Protein AF-A0ABD1L9Z9-F1 (afdb_monomer_lite)

Sequence (75 aa):
MLKIAAILDEARSSYATHNRKLKELSLLRSKSPSPSHFFSAFSKTLTPLFDFHCRLASADRVVSFVSNFAAVADD

Organism: NCBI:txid520843

Radius of gyration: 11.99 Å; chains: 1; bounding box: 28×19×37 Å

pLDDT: mean 84.78, std 11.02, range [41.25, 93.62]

InterPro domains:
  IPR027165 Condensin complex subunit 3 [PTHR14418] (2-72)

Structure (mmCIF, N/CA/C/O backbone):
data_AF-A0ABD1L9Z9-F1
#
_entry.id   AF-A0ABD1L9Z9-F1
#
loop_
_atom_site.group_PDB
_atom_site.id
_atom_site.type_symbol
_atom_site.label_atom_id
_atom_site.label_alt_id
_atom_site.label_comp_id
_atom_site.label_asym_id
_atom_site.label_entity_id
_atom_site.label_seq_id
_atom_site.pdbx_PDB_ins_code
_atom_site.Cartn_x
_atom_site.Cartn_y
_atom_site.Cartn_z
_atom_site.occupancy
_atom_site.B_iso_or_equiv
_atom_site.auth_seq_id
_atom_site.auth_comp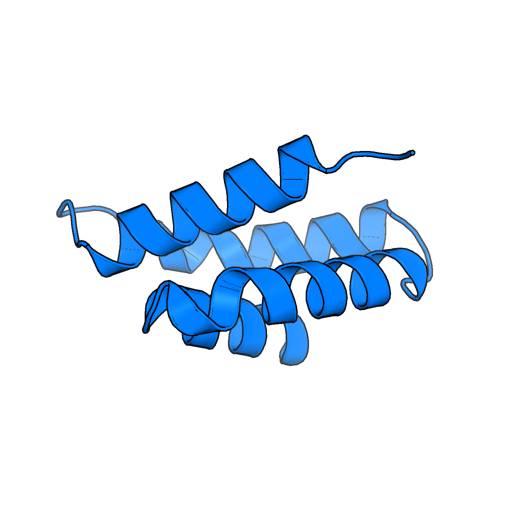_id
_atom_site.auth_asym_id
_atom_site.auth_atom_id
_atom_site.pdbx_PDB_model_num
ATOM 1 N N . MET A 1 1 ? 11.146 7.674 0.297 1.00 61.69 1 MET A N 1
ATOM 2 C CA . MET A 1 1 ? 10.396 7.192 1.480 1.00 61.69 1 MET A CA 1
ATOM 3 C C . MET A 1 1 ? 9.170 8.043 1.787 1.00 61.69 1 MET A C 1
ATOM 5 O O . MET A 1 1 ? 8.090 7.477 1.768 1.00 61.69 1 MET A O 1
ATOM 9 N N . LEU A 1 2 ? 9.290 9.369 1.974 1.00 76.81 2 LEU A N 1
ATOM 10 C CA . LEU A 1 2 ? 8.158 10.240 2.364 1.00 76.81 2 LEU A CA 1
ATOM 11 C C . LEU A 1 2 ? 6.898 10.091 1.486 1.00 76.81 2 LEU A C 1
ATOM 13 O O . LEU A 1 2 ? 5.792 10.036 2.007 1.00 76.81 2 LEU A O 1
ATOM 17 N N . LYS A 1 3 ? 7.059 9.941 0.163 1.00 89.00 3 LYS A N 1
ATOM 18 C CA . LYS A 1 3 ? 5.925 9.732 -0.758 1.00 89.00 3 LYS A CA 1
ATOM 19 C C . LYS A 1 3 ? 5.203 8.394 -0.553 1.00 89.00 3 LYS A C 1
ATOM 21 O O . LYS A 1 3 ? 3.984 8.358 -0.628 1.00 89.00 3 LYS A O 1
ATOM 26 N N . ILE A 1 4 ? 5.934 7.308 -0.278 1.00 90.94 4 ILE A N 1
ATOM 27 C CA . ILE A 1 4 ? 5.328 5.987 -0.031 1.00 90.94 4 ILE A CA 1
ATOM 28 C C . ILE A 1 4 ? 4.554 6.016 1.292 1.00 90.94 4 ILE A C 1
ATOM 30 O O . ILE A 1 4 ? 3.419 5.556 1.335 1.00 90.94 4 ILE A O 1
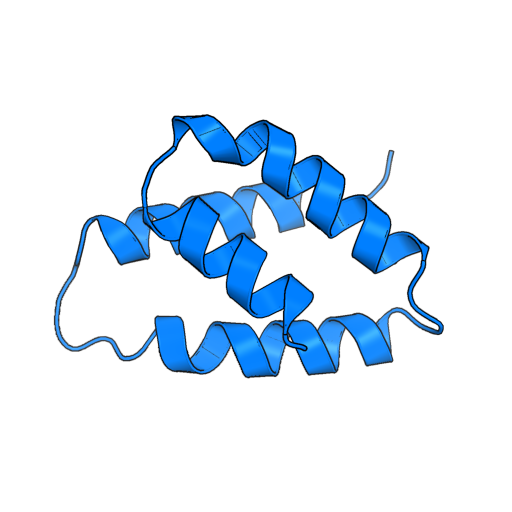ATOM 34 N N . ALA A 1 5 ? 5.127 6.628 2.333 1.00 89.12 5 ALA A N 1
ATOM 35 C CA . ALA A 1 5 ? 4.452 6.808 3.617 1.00 89.12 5 ALA A CA 1
ATOM 36 C C . ALA A 1 5 ? 3.131 7.583 3.466 1.00 89.12 5 ALA A C 1
ATOM 38 O O . ALA A 1 5 ? 2.091 7.086 3.882 1.00 89.12 5 ALA A O 1
ATOM 39 N N . ALA A 1 6 ? 3.145 8.724 2.765 1.00 90.62 6 ALA A N 1
ATOM 40 C CA . ALA A 1 6 ? 1.938 9.519 2.519 1.00 90.62 6 ALA A CA 1
ATOM 41 C C . ALA A 1 6 ? 0.848 8.735 1.765 1.00 90.62 6 ALA A C 1
ATOM 43 O O . ALA A 1 6 ? -0.331 8.812 2.104 1.00 90.62 6 ALA A O 1
ATOM 44 N N . ILE A 1 7 ? 1.236 7.933 0.766 1.00 92.94 7 ILE A N 1
ATOM 45 C CA . ILE A 1 7 ? 0.307 7.052 0.047 1.00 92.94 7 ILE A CA 1
ATOM 46 C C . ILE A 1 7 ? -0.333 6.035 0.997 1.00 92.94 7 ILE A C 1
ATOM 48 O O . ILE A 1 7 ? -1.547 5.839 0.942 1.00 92.94 7 ILE A O 1
ATOM 52 N N . LEU A 1 8 ? 0.461 5.402 1.863 1.00 90.31 8 LEU A N 1
ATOM 53 C CA . LEU A 1 8 ? -0.030 4.405 2.813 1.00 90.31 8 LEU A CA 1
ATOM 54 C C . LEU A 1 8 ? -0.898 5.027 3.918 1.00 90.31 8 LEU A C 1
ATOM 56 O O . LEU A 1 8 ? -1.868 4.403 4.343 1.00 90.31 8 LEU A O 1
ATOM 60 N N . ASP A 1 9 ? -0.598 6.246 4.365 1.00 89.31 9 ASP A N 1
ATOM 61 C CA . ASP A 1 9 ? -1.430 6.992 5.318 1.00 89.31 9 ASP A CA 1
ATOM 62 C C . ASP A 1 9 ? -2.784 7.376 4.702 1.00 89.31 9 ASP A C 1
ATOM 64 O O . ASP A 1 9 ? -3.834 7.166 5.315 1.00 89.31 9 ASP A O 1
ATOM 68 N N . GLU A 1 10 ? -2.795 7.855 3.454 1.00 90.00 10 GLU A N 1
ATOM 69 C CA . GLU A 1 10 ? -4.035 8.137 2.723 1.00 90.00 10 GLU A CA 1
ATOM 70 C C . GLU A 1 10 ? -4.845 6.864 2.429 1.00 90.00 10 GLU A C 1
ATOM 72 O O . GLU A 1 10 ? -6.072 6.894 2.490 1.00 90.00 10 GLU A O 1
ATOM 77 N N . ALA A 1 11 ? -4.193 5.737 2.128 1.00 90.81 11 ALA A N 1
ATOM 78 C CA . ALA A 1 11 ? -4.877 4.457 1.935 1.00 90.81 11 ALA A CA 1
ATOM 79 C C . ALA A 1 11 ? -5.460 3.915 3.252 1.00 90.81 11 ALA A C 1
ATOM 81 O O . ALA A 1 11 ? -6.507 3.264 3.271 1.00 90.81 11 ALA A O 1
ATOM 82 N N . ARG A 1 12 ? -4.813 4.210 4.381 1.00 88.06 12 ARG A N 1
ATOM 83 C CA . ARG A 1 12 ? -5.289 3.827 5.712 1.00 88.06 12 ARG A CA 1
ATOM 84 C C . ARG A 1 12 ? -6.539 4.596 6.135 1.00 88.06 12 ARG A C 1
ATOM 86 O O . ARG A 1 12 ? -7.341 4.070 6.907 1.00 88.06 12 ARG A O 1
ATOM 93 N N . SER A 1 13 ? -6.716 5.827 5.656 1.00 87.50 13 SER A N 1
ATOM 94 C CA . SER A 1 13 ? -7.806 6.708 6.089 1.00 87.50 13 SER A CA 1
ATOM 95 C C . SER A 1 13 ? -9.158 6.391 5.444 1.00 87.50 13 SER A C 1
ATOM 97 O O . SER A 1 13 ? -10.187 6.646 6.069 1.00 87.50 13 SER A O 1
ATOM 99 N N . SER A 1 14 ? -9.193 5.789 4.246 1.00 87.38 14 SER A N 1
ATOM 100 C CA . SER A 1 14 ? -10.424 5.393 3.538 1.00 87.38 14 SER A CA 1
ATOM 101 C C . SER A 1 14 ? -10.139 4.480 2.338 1.00 87.38 14 SER A C 1
ATOM 103 O O . SER A 1 14 ? -9.083 4.570 1.722 1.00 87.38 14 SER A O 1
ATOM 105 N N . TYR A 1 15 ? -11.118 3.654 1.952 1.00 88.00 15 TYR A N 1
ATOM 106 C CA . TYR A 1 15 ? -11.078 2.882 0.702 1.00 88.00 15 TYR A CA 1
ATOM 107 C C . TYR A 1 15 ? -11.257 3.753 -0.554 1.00 88.00 15 TYR A C 1
ATOM 109 O O . TYR A 1 15 ? -10.810 3.373 -1.633 1.00 88.00 15 TYR A O 1
ATOM 117 N N . ALA A 1 16 ? -11.878 4.933 -0.437 1.00 90.69 16 ALA A N 1
ATOM 118 C CA . ALA A 1 16 ? -12.243 5.767 -1.589 1.00 90.69 16 ALA A CA 1
ATOM 119 C C . ALA A 1 16 ? -11.037 6.186 -2.451 1.00 90.69 16 ALA A C 1
ATOM 121 O O . ALA A 1 16 ? -11.152 6.374 -3.661 1.00 90.69 16 ALA A O 1
ATOM 122 N N . THR A 1 17 ? -9.861 6.319 -1.838 1.00 89.44 17 THR A N 1
ATOM 123 C CA . THR A 1 17 ? -8.629 6.749 -2.509 1.00 89.44 17 THR A CA 1
ATOM 124 C C . THR A 1 17 ? -7.782 5.584 -3.020 1.00 89.44 17 THR A C 1
ATOM 126 O O . THR A 1 17 ? -6.836 5.832 -3.770 1.00 89.44 17 THR A O 1
ATOM 129 N N . HIS A 1 18 ? -8.113 4.328 -2.681 1.00 91.50 18 HIS A N 1
ATOM 130 C CA . HIS A 1 18 ? -7.268 3.156 -2.956 1.00 91.50 18 HIS A CA 1
ATOM 131 C C . HIS A 1 18 ? -6.909 3.030 -4.431 1.00 91.50 18 HIS A C 1
ATOM 133 O O . HIS A 1 18 ? -5.731 3.004 -4.759 1.00 91.50 18 HIS A O 1
ATOM 139 N N . ASN A 1 19 ? -7.889 3.049 -5.336 1.00 90.50 19 ASN A N 1
ATOM 140 C CA . ASN A 1 19 ? -7.628 2.896 -6.774 1.00 90.50 19 ASN A CA 1
ATOM 141 C C . ASN A 1 19 ? -6.681 3.971 -7.331 1.00 90.50 19 ASN A C 1
ATOM 143 O O . ASN A 1 19 ? -5.764 3.670 -8.095 1.00 90.50 19 ASN A O 1
ATOM 147 N N . ARG A 1 20 ? -6.863 5.233 -6.921 1.00 93.12 20 ARG A N 1
ATOM 148 C CA . ARG A 1 20 ? -5.968 6.334 -7.312 1.00 93.12 20 ARG A CA 1
ATOM 149 C C . ARG A 1 20 ? -4.559 6.105 -6.766 1.00 93.12 20 ARG A C 1
ATOM 151 O O . ARG A 1 20 ? -3.579 6.283 -7.486 1.00 93.12 20 ARG A O 1
ATOM 158 N N . LYS A 1 21 ? -4.464 5.687 -5.505 1.00 93.62 21 LYS A N 1
ATOM 159 C CA . LYS A 1 21 ? -3.201 5.446 -4.806 1.00 93.62 21 LYS A CA 1
ATOM 160 C C . LYS A 1 21 ? -2.445 4.221 -5.303 1.00 93.62 21 LYS A C 1
ATOM 162 O O . LYS A 1 21 ? -1.221 4.272 -5.353 1.00 93.62 21 LYS A O 1
ATOM 167 N N . LEU A 1 22 ? -3.137 3.181 -5.758 1.00 92.56 22 LEU A N 1
ATOM 168 C CA . LEU A 1 22 ? -2.528 2.026 -6.420 1.00 92.56 22 LEU A CA 1
ATOM 169 C C . LEU A 1 22 ? -1.812 2.446 -7.706 1.00 92.56 22 LEU A C 1
ATOM 171 O O . LEU A 1 22 ? -0.663 2.061 -7.926 1.00 92.56 22 LEU A O 1
ATOM 175 N N . LYS A 1 23 ? -2.447 3.296 -8.522 1.00 91.94 23 LYS A N 1
ATOM 176 C CA . LYS A 1 23 ? -1.830 3.849 -9.740 1.00 91.94 23 LYS A CA 1
ATOM 177 C C . LYS A 1 23 ? -0.620 4.725 -9.412 1.00 91.94 23 LYS A C 1
ATOM 179 O O . LYS A 1 23 ? 0.420 4.600 -10.051 1.00 91.94 23 LYS A O 1
ATOM 184 N N . GLU A 1 24 ? -0.734 5.575 -8.392 1.00 93.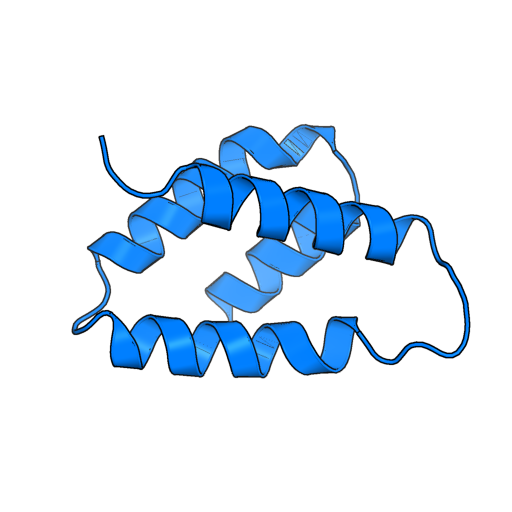00 24 GLU A N 1
ATOM 185 C CA . GLU A 1 24 ? 0.367 6.430 -7.931 1.00 93.00 24 GLU A CA 1
ATOM 186 C C . GLU A 1 24 ? 1.563 5.602 -7.428 1.00 93.00 24 GLU A C 1
ATOM 188 O O . GLU A 1 24 ? 2.707 5.869 -7.797 1.00 93.00 24 GLU A O 1
ATOM 193 N N . LEU A 1 25 ? 1.301 4.554 -6.641 1.00 92.69 25 LEU A N 1
ATOM 194 C CA . LEU A 1 25 ? 2.330 3.657 -6.123 1.00 92.69 25 LEU A CA 1
ATOM 195 C C . LEU A 1 25 ? 2.986 2.830 -7.237 1.00 92.69 25 LEU A C 1
ATOM 197 O O . LEU A 1 25 ? 4.206 2.674 -7.243 1.00 92.69 25 LEU A O 1
ATOM 201 N N . SER A 1 26 ? 2.203 2.366 -8.212 1.00 91.06 26 SER A N 1
ATOM 202 C CA . SER A 1 26 ? 2.709 1.652 -9.393 1.00 91.06 26 SER A CA 1
ATOM 203 C C . SER A 1 26 ? 3.610 2.543 -10.249 1.00 91.06 26 SER A C 1
ATOM 205 O O . SER A 1 26 ? 4.685 2.117 -10.665 1.00 91.06 26 SER A O 1
ATOM 207 N N . LEU A 1 27 ? 3.236 3.814 -10.431 1.00 91.31 27 LEU A N 1
ATOM 208 C CA . LEU A 1 27 ? 4.066 4.806 -11.116 1.00 91.31 27 LEU A CA 1
ATOM 209 C C . LEU A 1 27 ? 5.367 5.102 -10.354 1.00 91.31 27 LEU A C 1
ATOM 211 O O . LEU A 1 27 ? 6.409 5.335 -10.961 1.00 91.31 27 LEU A O 1
ATOM 215 N N . LEU A 1 28 ? 5.329 5.112 -9.020 1.00 90.88 28 LEU A N 1
ATOM 216 C CA . LEU A 1 28 ? 6.540 5.248 -8.207 1.00 90.88 28 LEU A CA 1
ATOM 217 C C . LEU A 1 28 ? 7.446 4.019 -8.329 1.00 90.88 28 LEU A C 1
ATOM 219 O O . LEU A 1 28 ? 8.665 4.184 -8.389 1.00 90.88 28 LEU A O 1
ATOM 223 N N . ARG A 1 29 ? 6.873 2.810 -8.400 1.00 90.50 29 ARG A N 1
ATOM 224 C CA . ARG A 1 29 ? 7.619 1.570 -8.658 1.00 90.50 29 ARG A CA 1
ATOM 225 C C . ARG A 1 29 ? 8.309 1.619 -10.021 1.00 90.50 29 ARG A C 1
ATOM 227 O O . ARG A 1 29 ? 9.506 1.366 -10.075 1.00 90.50 29 ARG A O 1
ATOM 234 N N . SER A 1 30 ? 7.606 2.017 -11.086 1.00 88.81 30 SER A N 1
ATOM 235 C CA . SER A 1 30 ? 8.175 2.078 -12.445 1.00 88.81 30 SER A CA 1
ATOM 236 C C . SER A 1 30 ? 9.233 3.171 -12.625 1.00 88.81 30 SER A C 1
ATOM 238 O O . SER A 1 30 ? 10.186 2.990 -13.373 1.00 88.81 30 SER A O 1
ATOM 240 N N . LYS A 1 31 ? 9.110 4.294 -11.908 1.00 89.69 31 LYS A N 1
ATOM 241 C CA . LYS A 1 31 ? 10.108 5.380 -11.904 1.00 89.69 31 LYS A CA 1
ATOM 242 C C . LYS A 1 31 ? 11.299 5.123 -10.982 1.00 89.69 31 LYS A C 1
ATOM 244 O O . LYS A 1 31 ? 12.205 5.955 -10.915 1.00 89.69 31 LYS A O 1
ATOM 249 N N . SER A 1 32 ? 11.278 4.043 -10.205 1.00 88.25 32 SER A N 1
ATOM 250 C CA . SER A 1 32 ? 12.361 3.757 -9.272 1.00 88.25 32 SER A CA 1
ATOM 251 C C . SER A 1 32 ? 13.603 3.252 -10.016 1.00 88.25 32 SER A C 1
ATOM 253 O O . SER A 1 32 ? 13.462 2.477 -10.956 1.00 88.25 32 SER A O 1
ATOM 255 N N . PRO A 1 33 ? 14.823 3.628 -9.580 1.00 87.75 33 PRO A N 1
ATOM 256 C CA . PRO A 1 33 ? 16.068 3.232 -10.251 1.00 87.75 33 PRO A CA 1
ATOM 257 C C . PRO A 1 33 ? 16.264 1.715 -10.348 1.00 87.75 33 PRO A C 1
ATOM 259 O O . PRO A 1 33 ? 16.925 1.226 -11.257 1.00 87.75 33 PRO A O 1
ATOM 262 N N . SER A 1 34 ? 15.712 0.971 -9.389 1.00 90.19 34 SER A N 1
ATOM 263 C CA . SER A 1 34 ? 15.651 -0.483 -9.422 1.00 90.19 34 SER A CA 1
ATOM 264 C C . SER A 1 34 ? 14.443 -0.992 -8.624 1.00 90.19 34 SER A C 1
ATOM 266 O O . SER A 1 34 ? 14.014 -0.333 -7.663 1.00 90.19 34 SER A O 1
ATOM 268 N N . PRO A 1 35 ? 13.927 -2.194 -8.947 1.00 87.44 35 PRO A N 1
ATOM 26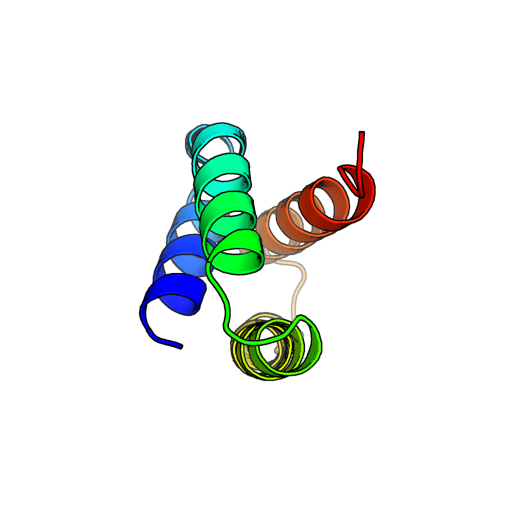9 C CA . PRO A 1 35 ? 12.880 -2.842 -8.157 1.00 87.44 35 PRO A CA 1
ATOM 270 C C . PRO A 1 35 ? 13.292 -3.067 -6.696 1.00 87.44 35 PRO A C 1
ATOM 272 O O . PRO A 1 35 ? 12.493 -2.862 -5.784 1.00 87.44 35 PRO A O 1
ATOM 275 N N . SER A 1 36 ? 14.559 -3.422 -6.455 1.00 89.81 36 SER A N 1
ATOM 276 C CA . SER A 1 36 ? 15.098 -3.654 -5.109 1.00 89.81 36 SER A CA 1
ATOM 277 C C . SER A 1 36 ? 15.131 -2.381 -4.261 1.00 89.81 36 SER A C 1
ATOM 279 O O . SER A 1 36 ? 14.820 -2.422 -3.069 1.00 89.81 36 SER A O 1
ATOM 281 N N . HIS A 1 37 ? 15.449 -1.233 -4.867 1.00 89.06 37 HIS A N 1
ATOM 282 C CA . HIS A 1 37 ? 15.465 0.049 -4.170 1.00 89.06 37 HIS A CA 1
ATOM 283 C C . HIS A 1 37 ? 14.049 0.487 -3.776 1.00 89.06 37 HIS A C 1
ATOM 285 O O . HIS A 1 37 ? 13.827 0.905 -2.635 1.00 89.06 37 HIS A O 1
ATOM 291 N N . PHE A 1 38 ? 13.075 0.315 -4.678 1.00 91.00 38 PHE A N 1
ATOM 292 C CA . PHE A 1 38 ? 11.663 0.528 -4.360 1.00 91.00 38 PHE A CA 1
ATOM 293 C C . PHE A 1 38 ? 11.202 -0.389 -3.225 1.00 91.00 38 PHE A C 1
ATOM 295 O O . PHE A 1 38 ? 10.666 0.094 -2.230 1.00 91.00 38 PHE A O 1
ATOM 302 N N . PHE A 1 39 ? 11.449 -1.696 -3.347 1.00 90.38 39 PHE A N 1
ATOM 303 C CA . PHE A 1 39 ? 11.007 -2.691 -2.373 1.00 90.38 39 PHE A CA 1
ATOM 304 C C . PHE A 1 39 ? 11.604 -2.453 -0.981 1.00 90.38 39 PHE A C 1
ATOM 306 O O . PHE A 1 39 ? 10.896 -2.541 0.022 1.00 90.38 39 PHE A O 1
ATOM 313 N N . SER A 1 40 ? 12.884 -2.080 -0.902 1.00 91.75 40 SER A N 1
ATOM 314 C CA . SER A 1 40 ? 13.539 -1.721 0.361 1.00 91.75 40 SER A CA 1
ATOM 315 C C . SER A 1 40 ? 12.886 -0.499 1.015 1.00 91.75 40 SER A C 1
ATOM 317 O O . SER A 1 40 ? 12.601 -0.505 2.212 1.00 91.75 40 SER A O 1
ATOM 319 N N . ALA A 1 41 ? 12.585 0.547 0.239 1.00 90.81 41 ALA A N 1
ATOM 320 C CA . ALA A 1 41 ? 11.902 1.727 0.762 1.00 90.81 41 ALA A CA 1
ATOM 321 C C . ALA A 1 41 ? 10.448 1.430 1.170 1.00 90.81 41 ALA A C 1
ATOM 323 O O . ALA A 1 41 ? 9.995 1.932 2.200 1.00 90.81 41 ALA A O 1
ATOM 324 N N . PHE A 1 42 ? 9.741 0.621 0.379 1.00 91.44 42 PHE A N 1
ATOM 325 C CA . PHE A 1 42 ? 8.358 0.207 0.606 1.00 91.44 42 PHE A CA 1
ATOM 326 C C . PHE A 1 42 ? 8.214 -0.647 1.867 1.00 91.44 42 PHE A C 1
ATOM 328 O O . PHE A 1 42 ? 7.447 -0.296 2.756 1.00 91.44 42 PHE A O 1
ATOM 335 N N . SER A 1 43 ? 9.003 -1.715 1.998 1.00 89.94 43 SER A N 1
ATOM 336 C CA . SER A 1 43 ? 8.956 -2.602 3.168 1.00 89.94 43 SER A CA 1
ATOM 337 C C . SER A 1 43 ? 9.266 -1.850 4.464 1.00 89.94 43 SER A C 1
ATOM 339 O O . SER A 1 43 ? 8.494 -1.940 5.413 1.00 89.94 43 SER A O 1
ATOM 341 N N . LYS A 1 44 ? 10.305 -1.001 4.476 1.00 90.19 44 LYS A N 1
ATOM 342 C CA . LYS A 1 44 ? 10.647 -0.156 5.637 1.00 90.19 44 LYS A CA 1
ATOM 343 C C . LYS A 1 44 ? 9.532 0.805 6.055 1.00 90.19 44 LYS A C 1
ATOM 345 O O . LYS A 1 44 ? 9.404 1.095 7.238 1.00 90.19 44 LYS A O 1
ATOM 350 N N . THR A 1 45 ? 8.756 1.327 5.102 1.00 89.62 45 THR A N 1
ATOM 351 C CA . THR A 1 45 ? 7.614 2.209 5.413 1.00 89.62 45 THR A CA 1
ATOM 352 C C . THR A 1 45 ? 6.369 1.432 5.815 1.00 89.62 45 THR A C 1
ATOM 354 O O . THR A 1 45 ? 5.544 1.969 6.547 1.00 89.62 45 THR A O 1
ATOM 357 N N . LEU A 1 46 ? 6.246 0.179 5.378 1.00 86.00 46 LEU A N 1
ATOM 358 C CA . LEU A 1 46 ? 5.120 -0.680 5.705 1.00 86.00 46 LEU A CA 1
ATOM 359 C C . LEU A 1 46 ? 5.218 -1.246 7.127 1.00 8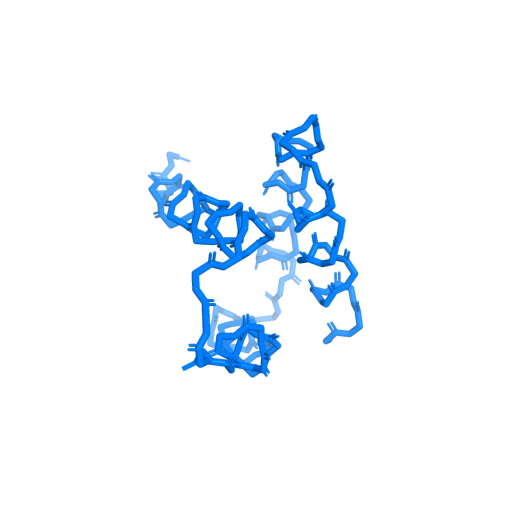6.00 46 LEU A C 1
ATOM 361 O O . LEU A 1 46 ? 4.225 -1.211 7.840 1.00 86.00 46 LEU A O 1
ATOM 365 N N . THR A 1 47 ? 6.399 -1.694 7.569 1.00 80.12 47 THR A N 1
ATOM 366 C CA . THR A 1 47 ? 6.619 -2.324 8.887 1.00 80.12 47 THR A CA 1
ATOM 367 C C . THR A 1 47 ? 5.962 -1.605 10.078 1.00 80.12 47 THR A C 1
ATOM 369 O O . THR A 1 47 ? 5.227 -2.265 10.809 1.00 80.12 47 THR A O 1
ATOM 372 N N . PRO A 1 48 ? 6.142 -0.284 10.298 1.00 77.31 48 PRO A N 1
ATOM 373 C CA . PRO A 1 48 ? 5.550 0.390 11.460 1.00 77.31 48 PRO A CA 1
ATOM 374 C C . PRO A 1 48 ? 4.018 0.489 11.401 1.00 77.31 48 PRO A C 1
ATOM 376 O O . PRO A 1 48 ? 3.379 0.780 12.405 1.00 77.31 48 PRO A O 1
ATOM 379 N N . LEU A 1 49 ? 3.401 0.255 10.238 1.00 73.94 49 LEU A N 1
ATOM 380 C CA . LEU A 1 49 ? 1.940 0.269 10.098 1.00 73.94 49 LEU A CA 1
ATOM 381 C C . LEU A 1 49 ? 1.293 -1.031 10.585 1.00 73.94 49 LEU A C 1
ATOM 383 O O . LEU A 1 49 ? 0.071 -1.094 10.703 1.00 73.94 49 LEU A O 1
ATOM 387 N N . PHE A 1 50 ? 2.121 -2.045 10.836 1.00 70.56 50 PHE A N 1
ATOM 388 C CA . PHE A 1 50 ? 1.752 -3.388 11.263 1.00 70.56 50 PHE A CA 1
ATOM 389 C C . PHE A 1 50 ? 2.159 -3.612 12.733 1.00 70.56 50 PHE A C 1
ATOM 391 O O . PHE A 1 50 ? 2.353 -4.751 13.151 1.00 70.56 50 PHE A O 1
ATOM 398 N N . ASP A 1 51 ? 2.306 -2.543 13.528 1.00 67.50 51 ASP A N 1
ATOM 399 C CA . ASP A 1 51 ? 2.527 -2.636 14.977 1.00 67.50 51 ASP A CA 1
ATOM 400 C C . ASP A 1 51 ? 1.224 -3.089 15.666 1.00 67.50 51 ASP A C 1
ATOM 402 O O . ASP A 1 51 ? 0.375 -2.300 16.092 1.00 67.50 51 ASP A O 1
ATOM 406 N N . PHE A 1 52 ? 0.985 -4.401 15.607 1.00 59.81 52 PHE A N 1
ATOM 407 C CA . PHE A 1 52 ? -0.297 -5.023 15.903 1.00 59.81 52 PHE A CA 1
ATOM 408 C C . PHE A 1 52 ? -0.380 -5.550 17.327 1.00 59.81 52 PHE A C 1
ATOM 410 O O . PHE A 1 52 ? 0.019 -6.677 17.612 1.00 59.81 52 PHE A O 1
ATOM 417 N N . HIS A 1 53 ? -1.072 -4.792 18.173 1.00 59.56 53 HIS A N 1
ATOM 418 C CA . HIS A 1 53 ? -1.740 -5.346 19.352 1.00 59.56 53 HIS A CA 1
ATOM 419 C C . HIS A 1 53 ? -3.274 -5.433 19.190 1.00 59.56 53 HIS A C 1
ATOM 421 O O . HIS A 1 53 ? -3.909 -6.184 19.924 1.00 59.56 53 HIS A O 1
ATOM 427 N N . CYS A 1 54 ? -3.881 -4.753 18.199 1.00 58.66 54 CYS A N 1
ATOM 428 C CA . CYS A 1 54 ? -5.335 -4.760 17.960 1.00 58.66 54 CYS A CA 1
ATOM 429 C C . CYS A 1 54 ? -5.710 -4.722 16.465 1.00 58.66 54 CYS A C 1
ATOM 431 O O . CYS A 1 54 ? -5.091 -4.014 15.671 1.00 58.66 54 CYS A O 1
ATOM 433 N N . ARG A 1 55 ? -6.782 -5.438 16.086 1.00 64.44 55 ARG A N 1
ATOM 434 C CA . ARG A 1 55 ? -7.369 -5.416 14.733 1.00 64.44 55 ARG A CA 1
ATOM 435 C C . ARG A 1 55 ? -8.113 -4.102 14.484 1.00 64.44 55 ARG A C 1
ATOM 437 O O . ARG A 1 55 ? -9.301 -3.984 14.770 1.00 64.44 55 ARG A O 1
ATOM 444 N N . LEU A 1 56 ? -7.406 -3.100 13.974 1.00 79.62 56 LEU A N 1
ATOM 445 C CA . LEU A 1 56 ? -7.995 -1.814 13.609 1.00 79.62 56 LEU A CA 1
ATOM 446 C C . LEU A 1 56 ? -8.465 -1.826 12.148 1.00 79.62 56 LEU A C 1
ATOM 448 O O . LEU A 1 56 ? -7.741 -2.275 11.262 1.00 79.62 56 LEU A O 1
ATOM 452 N N . ALA A 1 57 ? -9.623 -1.220 11.868 1.00 83.69 57 ALA A N 1
ATOM 453 C CA . ALA A 1 57 ? -10.138 -1.058 10.501 1.00 83.69 57 ALA A CA 1
ATOM 454 C C . ALA A 1 57 ? -9.169 -0.290 9.579 1.00 83.69 57 ALA A C 1
ATOM 456 O O . ALA A 1 57 ? -9.205 -0.405 8.356 1.00 83.69 57 ALA A O 1
ATOM 457 N N . SER A 1 58 ? -8.313 0.554 10.155 1.00 82.81 58 SER A N 1
ATOM 458 C CA . SER A 1 58 ? -7.203 1.211 9.463 1.00 82.81 58 SER A CA 1
ATOM 459 C C . SER A 1 58 ? -6.187 0.198 8.927 1.00 82.81 58 SER A C 1
ATOM 461 O O . SER A 1 58 ? -5.759 0.296 7.781 1.00 82.81 58 SER A O 1
ATOM 463 N N . ALA A 1 59 ? -5.839 -0.807 9.717 1.00 84.75 59 ALA A N 1
ATOM 464 C CA . ALA A 1 59 ? -4.877 -1.812 9.316 1.00 84.75 59 ALA A CA 1
ATOM 465 C C . ALA A 1 59 ? -5.450 -2.794 8.286 1.00 84.75 59 ALA A C 1
ATOM 467 O O . ALA A 1 59 ? -4.775 -3.079 7.301 1.00 84.75 59 ALA A O 1
ATOM 468 N N . ASP A 1 60 ? -6.717 -3.207 8.424 1.00 87.50 60 ASP A N 1
ATOM 469 C CA . ASP A 1 60 ? -7.406 -4.018 7.404 1.00 87.50 60 ASP A CA 1
ATOM 470 C C . ASP A 1 60 ? -7.404 -3.319 6.028 1.00 87.50 60 ASP A C 1
ATOM 472 O O . ASP A 1 60 ? -7.196 -3.951 4.988 1.00 87.50 60 ASP A O 1
ATOM 476 N N . ARG A 1 61 ? -7.560 -1.986 6.018 1.00 91.38 61 ARG A N 1
ATOM 477 C CA . ARG A 1 61 ? -7.440 -1.162 4.806 1.00 91.38 61 ARG A CA 1
ATOM 478 C C . ARG A 1 61 ? -6.037 -1.196 4.211 1.00 91.38 61 ARG A C 1
ATOM 480 O O . ARG A 1 61 ? -5.910 -1.342 2.999 1.00 91.38 61 ARG A O 1
ATOM 487 N N . VAL A 1 62 ? -4.994 -1.068 5.032 1.00 89.88 62 VAL A N 1
ATOM 488 C CA . VAL A 1 62 ? -3.600 -1.135 4.559 1.00 89.88 62 VAL A CA 1
ATOM 489 C C . VAL A 1 62 ? -3.290 -2.521 3.998 1.00 89.88 62 VAL A C 1
ATOM 491 O O . VAL A 1 62 ? -2.725 -2.610 2.912 1.00 89.88 62 VAL A O 1
ATOM 494 N N . VAL A 1 63 ? -3.708 -3.589 4.682 1.00 89.62 63 VAL A N 1
ATOM 495 C CA . VAL A 1 63 ? -3.556 -4.971 4.202 1.00 89.62 63 VAL A CA 1
ATOM 496 C C . VAL A 1 63 ? -4.236 -5.137 2.846 1.00 89.62 63 VAL A C 1
ATOM 498 O O . VAL A 1 63 ? -3.575 -5.513 1.885 1.00 89.62 63 VAL A O 1
ATOM 501 N N . SER A 1 64 ? -5.512 -4.758 2.733 1.00 91.12 64 SER A N 1
ATOM 502 C CA . SER A 1 64 ? -6.265 -4.850 1.474 1.00 91.12 64 SER A CA 1
ATOM 503 C C . SER A 1 64 ? -5.607 -4.052 0.344 1.00 91.12 64 SER A C 1
ATOM 505 O O . SER A 1 64 ? -5.495 -4.533 -0.782 1.00 91.12 64 SER A O 1
ATOM 507 N N . PHE A 1 65 ? -5.125 -2.841 0.642 1.00 92.06 65 PHE A N 1
ATOM 508 C CA . PHE A 1 65 ? -4.418 -1.999 -0.320 1.00 92.06 65 PHE A CA 1
ATOM 509 C C . PHE A 1 65 ? -3.134 -2.666 -0.829 1.00 92.06 65 PHE A C 1
ATOM 511 O O . PHE A 1 65 ? -2.902 -2.715 -2.036 1.00 92.06 65 PHE A O 1
ATOM 518 N N . VAL A 1 66 ? -2.308 -3.203 0.074 1.00 91.25 66 VAL A N 1
ATOM 519 C CA . VAL A 1 66 ? -1.049 -3.868 -0.289 1.00 91.25 66 VAL A CA 1
ATOM 520 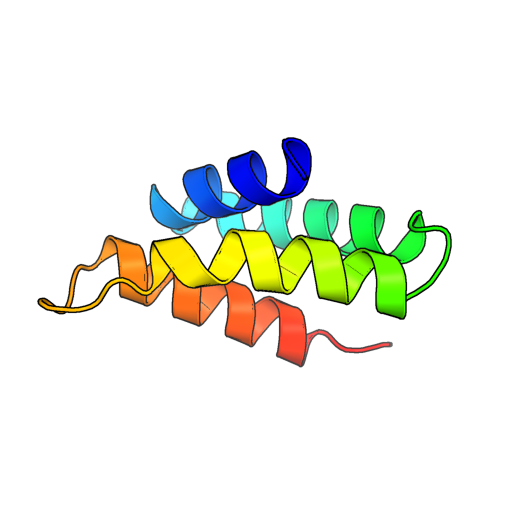C C . VAL A 1 66 ? -1.298 -5.172 -1.040 1.00 91.25 66 VAL A C 1
ATOM 522 O O . VAL A 1 66 ? -0.614 -5.428 -2.028 1.00 91.25 66 VAL A O 1
ATOM 525 N N . SER A 1 67 ? -2.290 -5.963 -0.630 1.00 91.12 67 SER A N 1
ATOM 526 C CA . SER A 1 67 ? -2.695 -7.176 -1.344 1.00 91.12 67 SER A CA 1
ATOM 527 C C . SER A 1 67 ? -3.122 -6.860 -2.775 1.00 91.12 67 SER A C 1
ATOM 529 O O . SER A 1 67 ? -2.638 -7.499 -3.704 1.00 91.12 67 SER A O 1
ATOM 531 N N . ASN A 1 68 ? -3.946 -5.826 -2.973 1.00 91.19 68 ASN A N 1
ATOM 532 C CA . ASN A 1 68 ? -4.339 -5.385 -4.312 1.00 91.19 68 ASN A CA 1
ATOM 533 C C . ASN A 1 68 ? -3.138 -4.886 -5.123 1.00 91.19 68 ASN A C 1
ATOM 535 O O . ASN A 1 68 ? -3.010 -5.220 -6.293 1.00 91.19 68 ASN A O 1
ATOM 539 N N . PHE A 1 69 ? -2.223 -4.129 -4.514 1.00 90.38 69 PHE A N 1
ATOM 540 C CA . PHE A 1 69 ? -1.001 -3.689 -5.192 1.00 90.38 69 PHE A CA 1
ATOM 541 C C . PHE A 1 69 ? -0.124 -4.861 -5.653 1.00 90.38 69 PHE A C 1
ATOM 543 O O . PHE A 1 69 ? 0.425 -4.821 -6.752 1.00 90.38 69 PHE A O 1
ATOM 550 N N . ALA A 1 70 ? 0.003 -5.899 -4.825 1.00 88.06 70 ALA A N 1
ATOM 551 C CA . ALA A 1 70 ? 0.765 -7.098 -5.155 1.00 88.06 70 ALA A CA 1
ATOM 552 C C . ALA A 1 70 ? 0.069 -7.966 -6.216 1.00 88.06 70 ALA A C 1
ATOM 554 O O . ALA A 1 70 ? 0.751 -8.567 -7.038 1.00 88.06 70 ALA A O 1
ATOM 555 N N . ALA A 1 71 ? -1.267 -8.012 -6.216 1.00 86.44 71 ALA A N 1
ATOM 556 C CA . ALA A 1 71 ? -2.056 -8.763 -7.193 1.00 86.44 71 ALA A CA 1
ATOM 557 C C . ALA A 1 71 ? -2.068 -8.117 -8.588 1.00 86.44 71 ALA A C 1
ATOM 559 O O . ALA A 1 71 ? -2.215 -8.818 -9.580 1.00 86.44 71 ALA A O 1
ATOM 560 N N . VAL A 1 72 ? -1.864 -6.799 -8.683 1.00 75.12 72 VAL A N 1
ATOM 561 C CA . VAL A 1 72 ? -1.738 -6.055 -9.954 1.00 75.12 72 VAL A CA 1
ATOM 562 C C . VAL A 1 72 ? -0.316 -6.208 -10.543 1.00 75.12 72 VAL A C 1
ATOM 564 O O . VAL A 1 72 ? 0.221 -5.308 -11.185 1.00 75.12 72 VAL A O 1
ATOM 567 N N . ALA A 1 73 ? 0.360 -7.328 -10.273 1.00 57.41 73 ALA A N 1
ATOM 568 C CA . ALA A 1 73 ? 1.681 -7.616 -10.820 1.00 57.41 73 ALA A CA 1
ATOM 569 C C . ALA A 1 73 ? 1.588 -7.923 -12.325 1.00 57.41 73 ALA A C 1
ATOM 571 O O . ALA A 1 73 ? 1.128 -8.994 -12.697 1.00 57.41 73 ALA A O 1
ATOM 572 N N . ASP A 1 74 ? 2.052 -6.946 -13.113 1.00 54.62 74 ASP A N 1
ATOM 573 C CA . ASP A 1 74 ? 2.459 -6.986 -14.526 1.00 54.62 74 ASP A CA 1
ATOM 574 C C . ASP A 1 74 ? 1.450 -7.595 -15.522 1.00 54.62 74 ASP A C 1
ATOM 576 O O . ASP A 1 74 ? 1.407 -8.805 -15.730 1.00 54.62 74 ASP A O 1
ATOM 580 N N . ASP A 1 75 ? 0.701 -6.707 -16.184 1.00 41.25 75 ASP A N 1
ATOM 581 C CA . ASP A 1 75 ? 0.178 -6.897 -17.549 1.00 41.25 75 ASP A CA 1
ATOM 582 C C . ASP A 1 75 ? 1.059 -6.057 -18.495 1.00 41.25 75 ASP A C 1
ATOM 584 O O . ASP A 1 75 ? 1.381 -4.902 -18.102 1.00 41.25 75 ASP A O 1
#

Secondary structure (DSSP, 8-state):
-HHHHHHHHHHHH-STTHHHHHHHHHHHHHTSS-HHHHHHHHHHHHGGGG--SS--HHHHHHHHHHHHHHHT---

Foldseek 3Di:
DVVLLVLLQVLLVDVPCLVVSLVVLVVVCVPDPDNVVSVVVNVVSVVVLPPDPDDDSSSVSSVVSVVVSVVPPDD